Protein AF-A0A351SRX2-F1 (afdb_monomer)

Mean predicted aligned error: 5.68 Å

Secondary structure (DSSP, 8-state):
---TTTSEEEEEEEE--TT-TTSBTTTEEEEEEE--S--SS-PPPPP---HHHHHH--GGGG--

Foldseek 3Di:
DFDPVPFKDKAFQDAADCPPPPADPNRTGIDMDGRPDDDDDDDDDDDDDPPVVVVVDDVVVPDD

Nearest PDB structures (foldseek):
  6h6v-assembly1_C  TM=7.545E-01  e=3.250E-04  Pelotomaculum thermopropionicum SI
  5m1b-assembly1_C  TM=7.990E-01  e=1.587E-02  Escherichia coli CFT073
  5m1b-assembly1_A-2  TM=7.684E-01  e=1.381E-02  Escherichia coli CFT073
  7ae7-assembly1_B  TM=6.947E-01  e=1.954E-02  Sedimentibacter hydroxybenzoicus
  7ae5-assembly1_E  TM=7.057E-01  e=2.407E-02  Sedimentibacter hydroxybenzoicus

Solvent-accessible surface area (backbone atoms only — not comparable to full-atom values): 4292 Å² total; per-residue (Å²): 100,62,48,80,93,75,31,54,47,78,44,72,81,33,90,57,48,71,85,44,89,86,35,44,87,90,5,30,29,68,47,75,47,76,48,65,54,91,74,85,82,85,69,81,75,82,87,70,76,56,65,75,54,58,74,68,59,59,70,73,84,77,59,135

pLDDT: mean 93.38, std 6.64, range [70.25, 98.44]

Radius of gyration: 21.45 Å; Cα contacts (8 Å, |Δi|>4): 61; chains: 1; bounding box: 44×24×52 Å

Structure (mmCIF, N/CA/C/O backbone):
data_AF-A0A351SRX2-F1
#
_entry.id   AF-A0A351SRX2-F1
#
loop_
_atom_site.group_PDB
_atom_site.id
_atom_site.type_symbol
_atom_site.label_atom_id
_atom_site.label_alt_id
_atom_site.label_comp_id
_atom_site.label_asym_id
_atom_site.label_entity_id
_atom_site.label_seq_id
_atom_site.pdbx_PDB_ins_code
_atom_site.Cartn_x
_atom_site.Cartn_y
_atom_site.Cartn_z
_atom_site.occupancy
_atom_site.B_iso_or_equiv
_atom_site.auth_seq_id
_atom_site.auth_comp_id
_atom_site.auth_asym_id
_atom_site.auth_atom_id
_atom_site.pdbx_PDB_model_num
ATOM 1 N N . ARG A 1 1 ? -5.833 2.161 -10.967 1.00 87.19 1 ARG A N 1
ATOM 2 C CA . ARG A 1 1 ? -6.606 0.920 -11.224 1.00 87.19 1 ARG A CA 1
ATOM 3 C C . ARG A 1 1 ? -7.385 0.549 -9.961 1.00 87.19 1 ARG A C 1
ATOM 5 O O . ARG A 1 1 ? -7.406 -0.601 -9.574 1.00 87.19 1 ARG A O 1
ATOM 12 N N . PHE A 1 2 ? -7.938 1.561 -9.299 1.00 93.44 2 PHE A N 1
ATOM 13 C CA . PHE A 1 2 ? -8.478 1.491 -7.949 1.00 9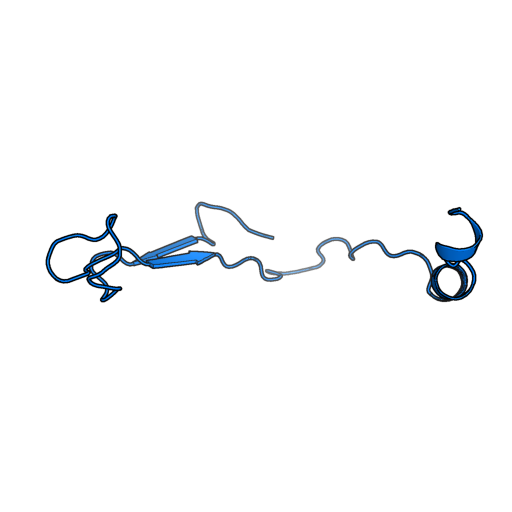3.44 2 PHE A CA 1
ATOM 14 C C . PHE A 1 2 ? -9.674 2.436 -7.917 1.00 93.44 2 PHE A C 1
ATOM 16 O O . PHE A 1 2 ? -9.584 3.541 -8.464 1.00 93.44 2 PHE A O 1
ATOM 23 N N . GLN A 1 3 ? -10.771 1.998 -7.327 1.00 94.06 3 GLN A N 1
ATOM 24 C CA . GLN A 1 3 ? -11.985 2.752 -7.069 1.00 94.06 3 GLN A CA 1
ATOM 25 C C . GLN A 1 3 ? -12.319 2.579 -5.588 1.00 94.06 3 GLN A C 1
ATOM 27 O O . GLN A 1 3 ? -12.477 1.458 -5.111 1.00 94.06 3 GLN A O 1
ATOM 32 N N . ALA A 1 4 ? -12.373 3.685 -4.848 1.00 95.81 4 ALA A N 1
ATOM 33 C CA . ALA A 1 4 ? -12.409 3.658 -3.386 1.00 95.81 4 ALA A CA 1
ATOM 34 C C . ALA A 1 4 ? -13.643 2.953 -2.803 1.00 95.81 4 ALA A C 1
ATOM 36 O O . ALA A 1 4 ? -13.577 2.442 -1.698 1.00 95.81 4 ALA A O 1
ATOM 37 N N . ASP A 1 5 ? -14.751 2.906 -3.534 1.00 95.31 5 ASP A N 1
ATOM 38 C CA . ASP A 1 5 ? -15.987 2.229 -3.138 1.00 95.31 5 ASP A CA 1
ATOM 39 C C . ASP A 1 5 ? -15.907 0.695 -3.223 1.00 95.31 5 ASP A C 1
ATOM 41 O O . ASP A 1 5 ? -16.705 0.012 -2.584 1.00 95.31 5 ASP A O 1
ATOM 45 N N . ARG A 1 6 ? -14.959 0.147 -3.999 1.00 94.12 6 ARG A N 1
ATOM 46 C CA . ARG A 1 6 ? -14.860 -1.300 -4.263 1.00 94.12 6 ARG A CA 1
ATOM 47 C C . ARG A 1 6 ? -13.502 -1.923 -3.933 1.00 94.12 6 ARG A C 1
ATOM 49 O O . ARG A 1 6 ? -13.444 -3.101 -3.607 1.00 94.12 6 ARG A O 1
ATOM 56 N N . ASP A 1 7 ? -12.417 -1.166 -4.085 1.00 96.94 7 ASP A N 1
ATOM 57 C CA . ASP A 1 7 ? -11.046 -1.694 -4.104 1.00 96.94 7 ASP A CA 1
ATOM 58 C C . ASP A 1 7 ? -10.294 -1.418 -2.787 1.00 96.94 7 ASP A C 1
ATOM 60 O O . ASP A 1 7 ? -9.107 -1.735 -2.665 1.00 96.94 7 ASP A O 1
ATOM 64 N N . ILE A 1 8 ? -10.964 -0.819 -1.795 1.00 97.94 8 ILE A N 1
ATOM 65 C CA . ILE A 1 8 ? -10.457 -0.678 -0.428 1.00 97.94 8 ILE A CA 1
ATOM 66 C C . ILE A 1 8 ? -11.099 -1.732 0.475 1.00 97.94 8 ILE A C 1
ATOM 68 O O . ILE A 1 8 ? -12.313 -1.927 0.467 1.00 97.94 8 ILE A O 1
ATOM 72 N N . LEU A 1 9 ? -10.284 -2.385 1.296 1.00 98.06 9 LEU A N 1
ATOM 73 C CA . LEU A 1 9 ? -10.751 -3.251 2.371 1.00 98.06 9 LEU A CA 1
ATOM 74 C C . LEU A 1 9 ? -10.257 -2.687 3.696 1.00 98.06 9 LEU A C 1
ATOM 76 O O . LEU A 1 9 ? -9.054 -2.532 3.902 1.00 98.06 9 LEU A O 1
ATOM 80 N N . VAL A 1 10 ? -11.190 -2.398 4.597 1.00 98.25 10 VAL A N 1
ATOM 81 C CA . VAL A 1 10 ? -10.909 -1.896 5.942 1.00 98.25 10 VAL A CA 1
ATOM 82 C C . VAL A 1 10 ? -11.328 -2.961 6.944 1.00 98.25 10 VAL A C 1
ATOM 84 O O . VAL A 1 10 ?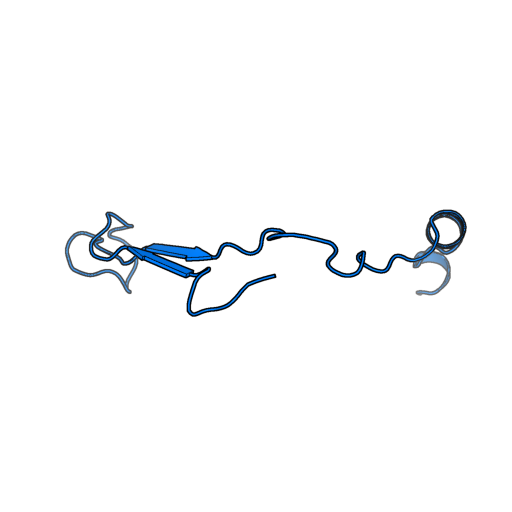 -12.499 -3.326 7.009 1.00 98.25 10 VAL A O 1
ATOM 87 N N . ILE A 1 11 ? -10.372 -3.461 7.727 1.00 98.25 11 ILE A N 1
ATOM 88 C CA . ILE A 1 11 ? -10.608 -4.493 8.739 1.00 98.25 11 ILE A CA 1
ATOM 89 C C . ILE A 1 11 ? -10.335 -3.884 10.118 1.00 98.25 11 ILE A C 1
ATOM 91 O O . ILE A 1 11 ? -9.169 -3.671 10.475 1.00 98.25 11 ILE A O 1
ATOM 95 N N . PRO A 1 12 ? -11.380 -3.555 10.895 1.00 98.12 12 PRO A N 1
ATOM 96 C CA . PRO A 1 12 ? -11.208 -3.005 12.231 1.00 98.12 12 PRO A CA 1
ATOM 97 C C . PRO A 1 12 ? -10.770 -4.083 13.234 1.00 98.12 12 PRO A C 1
ATOM 99 O O . PRO A 1 12 ? -10.924 -5.279 12.998 1.00 98.12 12 PRO A O 1
ATOM 102 N N . ASN A 1 13 ? -10.280 -3.637 14.393 1.00 97.81 13 ASN A N 1
ATOM 103 C CA . ASN A 1 13 ? -9.986 -4.466 15.570 1.00 97.81 13 ASN A CA 1
ATOM 104 C C . ASN A 1 13 ? -9.003 -5.624 15.325 1.00 97.81 13 ASN A C 1
ATOM 106 O O . ASN A 1 13 ? -9.149 -6.709 15.882 1.00 97.81 13 ASN A O 1
ATOM 110 N N . CYS A 1 14 ? -7.995 -5.397 14.494 1.00 98.25 14 CYS A N 1
ATOM 111 C CA . CYS A 1 14 ? -6.943 -6.370 14.257 1.00 98.25 14 CYS A CA 1
ATOM 112 C C . CYS A 1 14 ? -5.773 -6.178 15.227 1.00 98.25 14 CYS A C 1
ATOM 114 O O . CYS A 1 14 ? -5.504 -5.064 15.677 1.00 98.25 14 CYS A O 1
ATOM 116 N N . GLN A 1 15 ? -5.013 -7.250 15.467 1.00 98.06 15 GLN A N 1
ATOM 117 C CA . GLN A 1 15 ? -3.757 -7.149 16.206 1.00 98.06 15 GLN A CA 1
ATOM 118 C C . GLN A 1 15 ? -2.728 -6.336 15.405 1.00 98.06 15 GLN A C 1
ATOM 120 O O . GLN A 1 15 ? -2.419 -6.641 14.243 1.00 98.06 15 GLN A O 1
ATOM 125 N N . GLY A 1 16 ? -2.215 -5.285 16.032 1.00 96.88 16 GLY A N 1
ATOM 126 C CA . GLY A 1 16 ? -1.115 -4.452 15.568 1.00 96.88 16 GLY A CA 1
ATOM 127 C C . GLY A 1 16 ? 0.056 -4.508 16.545 1.00 96.88 16 GLY A C 1
ATOM 128 O O . GLY A 1 16 ? 0.353 -5.558 17.116 1.00 96.88 16 GLY A O 1
ATOM 129 N N . SER A 1 17 ? 0.733 -3.374 16.707 1.00 96.12 17 SER A N 1
ATOM 130 C CA . SER A 1 17 ? 1.862 -3.220 17.623 1.00 96.12 17 SER A CA 1
ATOM 131 C C . SER A 1 17 ? 1.425 -2.478 18.883 1.00 96.12 17 SER A C 1
ATOM 133 O O . SER A 1 17 ? 0.738 -1.466 18.784 1.00 96.12 17 SER A O 1
ATOM 135 N N . GLU A 1 18 ? 1.847 -2.933 20.064 1.00 96.88 18 GLU A N 1
ATOM 136 C CA . GLU A 1 18 ? 1.583 -2.213 21.321 1.00 96.88 18 GLU A CA 1
ATOM 137 C C . GLU A 1 18 ? 2.394 -0.920 21.458 1.00 96.88 18 GLU A C 1
ATOM 139 O O . GLU A 1 18 ? 1.993 -0.027 22.198 1.00 96.88 18 GLU A O 1
ATOM 144 N N . VAL A 1 19 ? 3.511 -0.798 20.732 1.00 97.38 19 VAL A N 1
ATOM 145 C CA . VAL A 1 19 ? 4.338 0.421 20.735 1.00 97.38 19 VAL A CA 1
ATOM 146 C C . VAL A 1 19 ? 3.882 1.457 19.706 1.00 97.38 19 VAL A C 1
ATOM 148 O O . VAL A 1 19 ? 4.458 2.539 19.640 1.00 97.38 19 VAL A O 1
ATOM 151 N N . ASP A 1 20 ? 2.873 1.142 18.889 1.00 97.12 20 ASP A N 1
ATOM 152 C CA . ASP A 1 20 ? 2.263 2.112 17.981 1.00 97.12 20 ASP A CA 1
ATOM 153 C C . ASP A 1 20 ? 1.399 3.096 18.794 1.00 97.12 20 ASP A C 1
ATOM 155 O O . ASP A 1 20 ? 0.368 2.692 19.338 1.00 97.12 20 ASP A O 1
ATOM 159 N N . PRO A 1 21 ? 1.769 4.389 18.874 1.00 96.38 21 PRO A N 1
ATOM 160 C CA . PRO A 1 21 ? 1.042 5.366 19.683 1.00 96.38 21 PRO A CA 1
ATOM 161 C C . PRO A 1 21 ? -0.358 5.680 19.136 1.00 96.38 21 PRO A C 1
ATOM 163 O O . PRO A 1 21 ? -1.162 6.295 19.833 1.00 96.38 21 PRO A O 1
ATOM 166 N N . SER A 1 22 ? -0.657 5.282 17.895 1.00 96.81 22 SER A N 1
ATOM 167 C CA . SER A 1 22 ? -1.982 5.420 17.287 1.00 96.81 22 SER A CA 1
ATOM 168 C C . SER A 1 22 ? -2.905 4.228 17.568 1.00 96.81 22 SER A C 1
ATOM 170 O O . SER A 1 22 ? -4.106 4.292 17.286 1.00 96.81 22 SER A O 1
ATOM 172 N N . ALA A 1 23 ? -2.369 3.143 18.133 1.00 97.50 23 ALA A N 1
ATOM 173 C CA . ALA A 1 23 ? -3.142 1.958 18.449 1.00 97.50 23 ALA A CA 1
ATOM 174 C C . ALA A 1 23 ? -4.057 2.175 19.659 1.00 97.50 23 ALA A C 1
ATOM 176 O O . ALA A 1 23 ? -3.756 2.901 20.607 1.00 97.50 23 ALA A O 1
ATOM 177 N N . LYS A 1 24 ? -5.191 1.472 19.660 1.00 96.81 24 LYS A N 1
ATOM 178 C CA . LYS A 1 24 ? -5.998 1.317 20.872 1.00 96.81 24 LYS A CA 1
ATOM 179 C C . LYS A 1 24 ? -5.248 0.428 21.871 1.00 96.81 24 LYS A C 1
ATOM 181 O O . LYS A 1 24 ? -4.289 -0.266 21.528 1.00 96.81 24 LYS A O 1
ATOM 186 N N . LYS A 1 25 ? -5.739 0.398 23.113 1.00 95.94 25 LYS A N 1
ATOM 187 C CA . LYS A 1 25 ? -5.214 -0.460 24.187 1.00 95.94 25 LYS A CA 1
ATOM 188 C C . LYS A 1 25 ? -4.973 -1.901 23.700 1.00 95.94 25 LYS A C 1
ATOM 190 O O . LYS A 1 25 ? -5.847 -2.479 23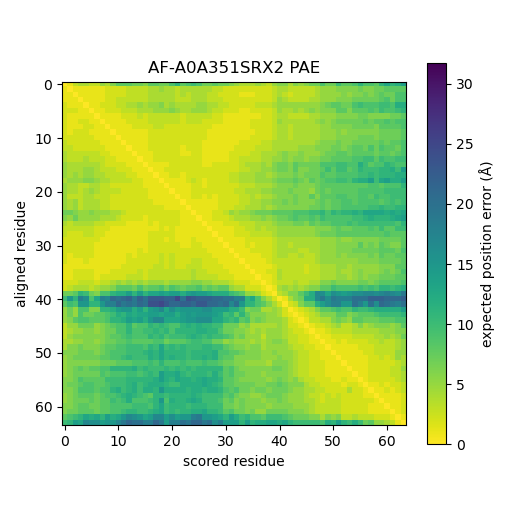.057 1.00 95.94 25 LYS A O 1
ATOM 195 N N . GLY A 1 26 ? -3.810 -2.464 24.039 1.00 96.25 26 GLY A N 1
ATOM 196 C CA . GLY A 1 26 ? -3.392 -3.808 23.609 1.00 96.25 26 GLY A CA 1
ATOM 197 C C . GLY A 1 26 ? -2.855 -3.872 22.175 1.00 96.25 26 GLY A C 1
ATOM 198 O O . GLY A 1 26 ? -2.806 -4.947 21.584 1.00 96.25 26 GLY A O 1
ATOM 199 N N . GLY A 1 27 ? -2.497 -2.724 21.585 1.00 97.69 27 GLY A N 1
ATOM 200 C CA . GLY A 1 27 ? -1.949 -2.667 20.230 1.00 97.69 27 GLY A CA 1
ATOM 201 C C . GLY A 1 27 ? -2.989 -2.949 19.147 1.00 97.69 27 GLY A C 1
ATOM 202 O O . GLY A 1 27 ? -2.641 -3.404 18.060 1.00 97.69 27 GLY A O 1
ATOM 203 N N . ILE A 1 28 ? -4.272 -2.720 19.433 1.00 98.44 28 ILE A N 1
ATOM 204 C CA . ILE A 1 28 ? -5.361 -3.001 18.497 1.00 98.44 28 ILE A CA 1
ATOM 205 C C . ILE A 1 28 ? -5.488 -1.862 17.486 1.00 98.44 28 ILE A C 1
ATOM 207 O O . ILE A 1 28 ? -5.691 -0.703 17.855 1.00 98.44 28 ILE A O 1
ATOM 211 N N . THR A 1 29 ? -5.427 -2.201 16.201 1.00 98.25 29 THR A N 1
ATOM 212 C CA . THR A 1 29 ? -5.476 -1.241 15.093 1.00 98.25 29 THR A CA 1
ATOM 213 C C . THR A 1 29 ? -6.470 -1.663 14.015 1.00 98.25 29 THR A C 1
ATOM 215 O O . THR A 1 29 ? -7.027 -2.763 14.021 1.00 98.25 29 THR A O 1
ATOM 218 N N . THR A 1 30 ? -6.719 -0.761 13.072 1.00 98.44 30 THR A N 1
ATOM 219 C CA . THR A 1 30 ? -7.419 -1.077 11.827 1.00 98.44 30 THR A CA 1
ATOM 220 C C . THR A 1 30 ? -6.380 -1.379 10.757 1.00 98.44 30 THR A C 1
ATOM 222 O O . THR A 1 30 ? -5.434 -0.611 10.586 1.00 98.44 30 THR A O 1
ATOM 225 N N . LYS A 1 31 ? -6.556 -2.470 10.010 1.00 98.12 31 LYS A N 1
ATOM 226 C CA . LYS A 1 31 ? -5.754 -2.738 8.811 1.00 98.12 31 LYS A CA 1
ATOM 227 C C . LYS A 1 31 ? -6.511 -2.271 7.577 1.00 98.12 31 LYS A C 1
ATOM 229 O O . LYS A 1 31 ? -7.733 -2.387 7.505 1.00 98.12 31 LYS A O 1
ATOM 234 N N . MET A 1 32 ? -5.768 -1.764 6.606 1.00 98.25 32 MET A N 1
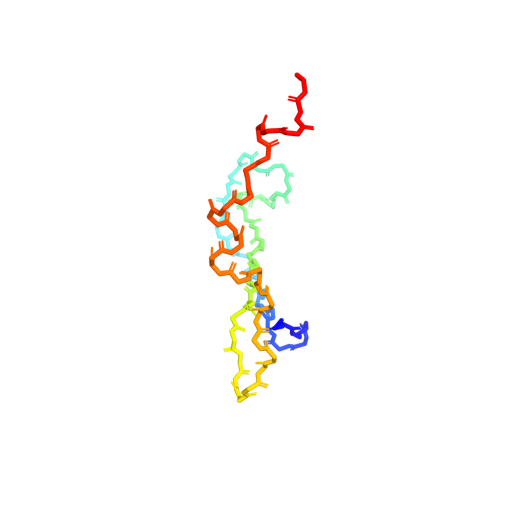ATOM 235 C CA . MET A 1 32 ? -6.296 -1.347 5.317 1.00 98.25 32 MET A CA 1
ATOM 236 C C . MET A 1 32 ? -5.533 -2.080 4.221 1.00 98.25 32 MET A C 1
ATOM 238 O O . MET A 1 32 ? -4.303 -2.078 4.221 1.00 98.25 32 MET A O 1
ATOM 242 N N . ALA A 1 33 ? -6.259 -2.688 3.291 1.00 97.81 33 ALA A N 1
ATOM 243 C CA . ALA A 1 33 ? -5.699 -3.199 2.052 1.00 97.81 33 ALA A CA 1
ATOM 244 C C . ALA A 1 33 ? -6.234 -2.366 0.885 1.00 97.81 33 ALA A C 1
ATOM 246 O O . ALA A 1 33 ? -7.420 -2.041 0.828 1.00 97.81 33 ALA A O 1
ATOM 247 N N . ILE A 1 34 ? -5.334 -2.008 -0.028 1.00 98.06 34 ILE A N 1
ATOM 248 C CA . ILE A 1 34 ? -5.638 -1.267 -1.251 1.00 98.06 34 ILE A CA 1
ATOM 249 C C . ILE A 1 34 ? -5.336 -2.195 -2.417 1.00 98.06 34 ILE A C 1
ATOM 251 O O . ILE A 1 34 ? -4.177 -2.535 -2.663 1.00 98.06 34 ILE A O 1
ATOM 255 N N . ASP A 1 35 ? -6.368 -2.583 -3.154 1.00 96.19 35 ASP A N 1
ATOM 256 C CA . ASP A 1 35 ? -6.188 -3.360 -4.367 1.00 96.19 35 ASP A CA 1
ATOM 257 C C . ASP A 1 35 ? -5.965 -2.432 -5.566 1.00 96.19 35 ASP A C 1
ATOM 259 O O . ASP A 1 35 ? -6.889 -1.928 -6.199 1.00 96.19 35 ASP A O 1
ATOM 263 N N . ALA A 1 36 ? -4.695 -2.187 -5.880 1.00 94.06 36 ALA A N 1
ATOM 264 C CA . ALA A 1 36 ? -4.291 -1.378 -7.028 1.00 94.06 36 ALA A CA 1
ATOM 265 C C . ALA A 1 36 ? -3.964 -2.219 -8.281 1.00 94.06 36 ALA A C 1
ATOM 267 O O . ALA A 1 36 ? -3.311 -1.722 -9.210 1.00 94.06 36 ALA A O 1
ATOM 268 N N . THR A 1 37 ? -4.369 -3.494 -8.317 1.00 91.38 37 THR A N 1
ATOM 269 C CA . THR A 1 37 ? -4.080 -4.401 -9.439 1.00 91.38 37 THR A CA 1
ATOM 270 C C . THR A 1 37 ? -4.890 -4.052 -10.694 1.00 91.38 37 THR A C 1
ATOM 272 O O . THR A 1 37 ? -5.792 -3.219 -10.686 1.00 91.38 37 THR A O 1
ATOM 275 N N . GLN A 1 38 ? -4.550 -4.651 -11.840 1.00 89.50 38 GLN A N 1
ATOM 276 C CA . GLN A 1 38 ? -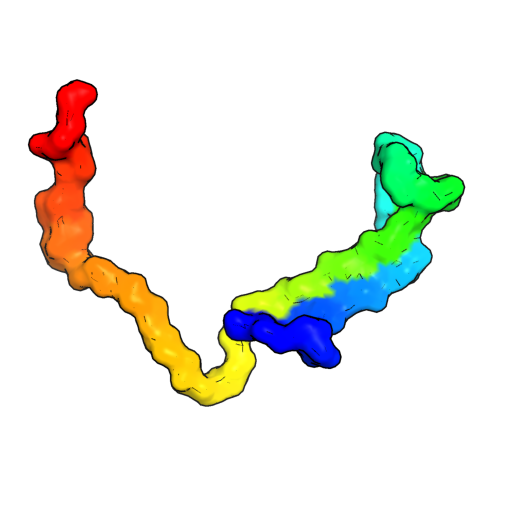5.391 -4.521 -13.034 1.00 89.50 38 GLN A CA 1
ATOM 277 C C . GLN A 1 38 ? -6.705 -5.273 -12.848 1.00 89.50 38 GLN A C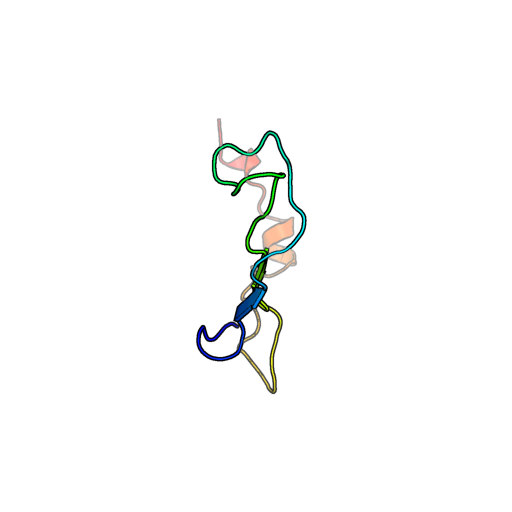 1
ATOM 279 O O . GLN A 1 38 ? -6.685 -6.488 -12.676 1.00 89.50 38 GLN A O 1
ATOM 284 N N . LYS A 1 39 ? -7.835 -4.570 -12.956 1.00 85.69 39 LYS A N 1
ATOM 285 C CA . LYS A 1 39 ? -9.172 -5.171 -12.987 1.00 85.69 39 LYS A CA 1
ATOM 286 C C . LYS A 1 39 ? -9.731 -5.118 -14.413 1.00 85.69 39 LYS A C 1
ATOM 288 O O . LYS A 1 39 ? -9.746 -4.047 -15.011 1.00 85.69 39 LYS A O 1
ATOM 293 N N . GLY A 1 40 ? -10.204 -6.246 -14.951 1.00 78.56 40 GLY A N 1
ATOM 294 C CA . GLY A 1 40 ? -10.935 -6.293 -16.230 1.00 78.56 40 GLY A CA 1
ATOM 295 C C . GLY A 1 40 ? -10.112 -6.031 -17.508 1.00 78.56 40 GLY A C 1
ATOM 296 O O . GLY A 1 40 ? -8.884 -6.156 -17.517 1.00 78.56 40 GLY A O 1
ATOM 297 N N . LYS A 1 41 ? -10.821 -5.729 -18.614 1.00 70.50 41 LYS A N 1
ATOM 298 C CA . LYS A 1 41 ? -10.259 -5.607 -19.976 1.00 70.50 41 LYS A CA 1
ATOM 299 C C . LYS A 1 41 ? -9.598 -4.248 -20.253 1.00 70.50 41 LYS A C 1
ATOM 301 O O . LYS A 1 41 ? -10.085 -3.212 -19.818 1.00 70.50 41 LYS A O 1
ATOM 306 N N . GLU A 1 42 ? -8.491 -4.332 -20.999 1.00 70.25 42 GLU A N 1
ATOM 307 C CA . GLU A 1 42 ? -7.703 -3.286 -21.680 1.00 70.25 42 GLU A CA 1
ATOM 308 C C . GLU A 1 42 ? -7.700 -1.889 -21.052 1.00 70.25 42 GLU A C 1
ATOM 310 O O . GLU A 1 42 ? -8.137 -0.899 -21.633 1.00 70.25 42 GLU A O 1
ATOM 315 N N . LEU A 1 43 ? -7.083 -1.785 -19.876 1.00 75.19 43 LEU A N 1
ATOM 316 C CA . LEU A 1 43 ? -6.516 -0.503 -19.474 1.00 75.19 43 LEU A CA 1
ATOM 317 C C . LEU A 1 43 ? -5.386 -0.125 -20.445 1.00 75.19 43 LEU A C 1
ATOM 319 O O . LEU A 1 43 ? -4.626 -1.018 -20.845 1.00 75.19 43 LEU A O 1
ATOM 323 N N . PRO A 1 44 ? -5.216 1.170 -20.773 1.00 81.31 44 PRO A N 1
ATOM 324 C CA . PRO A 1 44 ? -4.100 1.621 -21.589 1.00 81.31 44 PRO A CA 1
ATOM 325 C C . PRO A 1 44 ? -2.783 1.056 -21.059 1.00 81.31 44 PRO A C 1
ATOM 327 O O . PRO A 1 44 ? -2.519 1.064 -19.846 1.00 81.31 44 PRO A O 1
ATOM 330 N N . LYS A 1 45 ? -1.960 0.528 -21.970 1.00 82.75 45 LYS A N 1
ATOM 331 C CA . LYS A 1 45 ? -0.629 0.042 -21.611 1.00 82.75 45 LYS A CA 1
ATOM 332 C C . LYS A 1 45 ? 0.162 1.198 -21.011 1.00 82.75 45 LYS A C 1
ATOM 334 O O . LYS A 1 45 ? 0.065 2.340 -21.457 1.00 82.75 45 LYS A O 1
ATOM 339 N N . ARG A 1 46 ? 0.953 0.897 -19.981 1.00 84.69 46 ARG A N 1
ATOM 340 C CA . ARG A 1 46 ? 1.843 1.893 -19.387 1.00 84.69 46 ARG A CA 1
A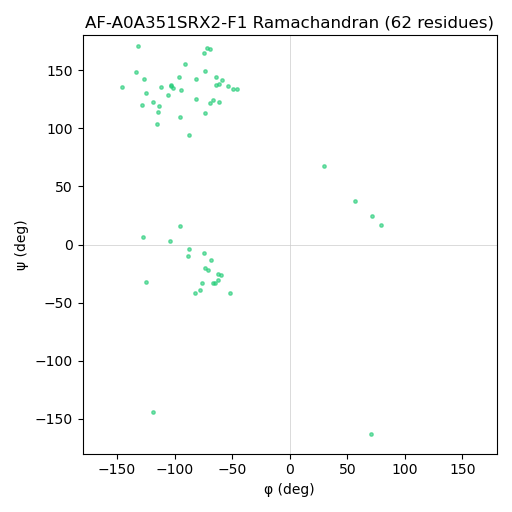TOM 341 C C . ARG A 1 46 ? 2.826 2.345 -20.462 1.00 84.69 46 ARG A C 1
ATOM 343 O O . ARG A 1 46 ? 3.538 1.509 -21.013 1.00 84.69 46 ARG A O 1
ATOM 350 N N . LEU A 1 47 ? 2.854 3.644 -20.743 1.00 90.75 47 LEU A N 1
ATOM 351 C CA . LEU A 1 47 ? 3.806 4.200 -21.693 1.00 90.75 47 LEU A CA 1
ATOM 352 C C . LEU A 1 47 ? 5.229 4.012 -21.157 1.00 90.75 47 LEU A C 1
ATOM 354 O O . LEU A 1 47 ? 5.499 4.171 -19.959 1.00 90.75 47 LEU A O 1
ATOM 358 N N . ARG A 1 48 ? 6.121 3.622 -22.059 1.00 92.44 48 ARG A N 1
ATOM 359 C CA . ARG A 1 48 ? 7.548 3.432 -21.821 1.00 92.44 48 ARG A CA 1
ATOM 360 C C . ARG A 1 48 ? 8.302 4.110 -22.951 1.00 92.44 48 ARG A C 1
ATOM 362 O O . ARG A 1 48 ? 7.810 4.146 -24.077 1.00 92.44 48 ARG A O 1
ATOM 369 N N . VAL A 1 49 ? 9.484 4.622 -22.634 1.00 94.38 49 VAL A N 1
ATOM 370 C CA . VAL A 1 49 ? 10.467 4.972 -23.659 1.00 94.38 49 VAL A CA 1
ATOM 371 C C . VAL A 1 49 ? 10.824 3.679 -24.406 1.00 94.38 49 VAL A C 1
ATOM 373 O O . VAL A 1 49 ? 10.947 2.641 -23.745 1.00 94.38 49 VAL A O 1
ATOM 376 N N . PRO A 1 50 ? 10.942 3.704 -25.745 1.00 95.06 50 PRO A N 1
ATOM 377 C CA . PRO A 1 50 ? 11.380 2.537 -26.498 1.00 95.06 50 PRO A CA 1
ATOM 378 C C . PRO A 1 50 ? 12.714 1.994 -25.954 1.00 95.06 50 PRO A C 1
ATOM 380 O O . PRO A 1 50 ? 13.595 2.808 -25.646 1.00 95.06 50 PRO A O 1
ATOM 383 N N . PRO A 1 51 ? 12.870 0.665 -25.792 1.00 93.69 51 PRO A N 1
ATOM 384 C CA . PRO A 1 51 ? 14.062 0.073 -25.182 1.00 93.69 51 PRO A CA 1
ATOM 385 C C . PRO A 1 51 ? 15.362 0.557 -25.824 1.00 93.69 51 PRO A C 1
ATOM 387 O O . PRO A 1 51 ? 16.284 0.954 -25.121 1.00 93.69 51 PRO A O 1
ATOM 390 N N . GLU A 1 52 ? 15.387 0.655 -27.151 1.00 96.19 52 GLU A N 1
ATOM 391 C CA . GLU A 1 52 ? 16.546 1.102 -27.918 1.00 96.19 52 GLU A CA 1
ATOM 392 C C . GLU A 1 52 ? 16.969 2.545 -27.597 1.00 96.19 52 GLU A C 1
ATOM 394 O O . GLU A 1 52 ? 18.148 2.887 -27.664 1.00 96.19 52 GLU A O 1
ATOM 399 N N . VAL A 1 53 ? 16.021 3.408 -27.220 1.00 95.50 53 VAL A N 1
ATOM 400 C CA . VAL A 1 53 ? 16.311 4.789 -26.813 1.00 95.50 53 VAL A CA 1
ATOM 401 C C . VAL A 1 53 ? 16.757 4.828 -25.357 1.00 95.50 53 VAL A C 1
ATOM 403 O O . VAL A 1 53 ? 17.710 5.536 -25.040 1.00 95.50 53 VAL A O 1
ATOM 406 N N . ALA A 1 54 ? 16.093 4.061 -24.489 1.00 93.62 54 ALA A N 1
ATOM 407 C CA . ALA A 1 54 ? 16.413 3.992 -23.066 1.00 93.62 54 ALA A CA 1
ATOM 408 C C . ALA A 1 54 ? 17.801 3.386 -22.800 1.00 93.62 54 ALA A C 1
ATOM 410 O O . ALA A 1 54 ? 18.469 3.792 -21.859 1.00 93.62 54 ALA A O 1
ATOM 411 N N . GLU A 1 55 ? 18.246 2.441 -23.629 1.00 95.38 55 GLU A N 1
ATOM 412 C CA . GLU A 1 55 ? 19.589 1.856 -23.542 1.00 95.38 55 GLU A CA 1
ATOM 413 C C . GLU A 1 55 ? 20.673 2.794 -24.086 1.00 95.38 55 GLU A C 1
ATOM 415 O O . GLU A 1 55 ? 21.801 2.799 -23.589 1.00 95.38 55 GLU A O 1
ATOM 420 N N . ARG A 1 56 ? 20.335 3.592 -25.108 1.00 96.62 56 ARG A N 1
ATOM 421 C CA . ARG A 1 56 ? 21.270 4.520 -25.755 1.00 96.62 56 ARG A CA 1
ATOM 422 C C . ARG A 1 56 ? 21.505 5.792 -24.945 1.00 96.62 56 ARG A C 1
ATOM 424 O O . ARG A 1 56 ? 22.618 6.300 -24.955 1.00 96.62 56 ARG A O 1
ATOM 431 N N . VAL A 1 57 ? 20.464 6.344 -24.323 1.00 95.69 57 VAL A N 1
ATOM 432 C CA . VAL A 1 57 ? 20.538 7.629 -23.613 1.00 95.69 57 VAL A CA 1
ATOM 433 C C . VAL A 1 57 ? 20.781 7.373 -22.131 1.00 95.69 57 VAL A C 1
ATOM 435 O O . VAL A 1 57 ? 19.887 6.909 -21.425 1.00 95.69 57 VAL A O 1
ATOM 438 N N . LYS A 1 58 ? 21.986 7.699 -21.666 1.00 94.25 58 LYS A N 1
ATOM 439 C CA . LYS A 1 58 ? 22.402 7.569 -20.269 1.00 94.25 58 LYS A CA 1
ATOM 440 C C . LYS A 1 58 ? 22.393 8.930 -19.593 1.00 94.25 58 LYS A C 1
ATOM 442 O O . LYS A 1 58 ? 22.792 9.917 -20.199 1.00 94.25 58 LYS A O 1
ATOM 447 N N . LEU A 1 59 ? 21.894 8.996 -18.361 1.00 93.88 59 LEU A N 1
ATOM 448 C CA . LEU A 1 59 ? 21.756 10.269 -17.647 1.00 93.88 59 LEU A CA 1
ATOM 449 C C . LEU A 1 59 ? 23.127 10.878 -17.326 1.00 93.88 59 LEU A C 1
ATOM 451 O O . LEU A 1 59 ? 23.275 12.095 -17.347 1.00 93.88 59 LEU A O 1
ATOM 455 N N . GLU A 1 60 ? 24.114 10.022 -17.073 1.00 94.75 60 GLU A N 1
ATOM 456 C CA . GLU A 1 60 ? 25.486 10.362 -16.696 1.00 94.75 60 GLU A CA 1
ATOM 457 C C . GLU A 1 60 ? 26.203 11.204 -17.759 1.00 94.75 60 GLU A C 1
ATOM 459 O O . GLU A 1 60 ? 27.075 11.993 -17.423 1.00 94.75 60 GLU A O 1
ATOM 464 N N . ASP A 1 61 ? 25.800 11.091 -19.026 1.00 95.44 61 ASP A N 1
ATOM 465 C CA . ASP A 1 61 ? 26.379 11.867 -20.127 1.00 95.44 61 ASP A CA 1
ATOM 466 C C . ASP A 1 61 ? 25.924 13.346 -20.118 1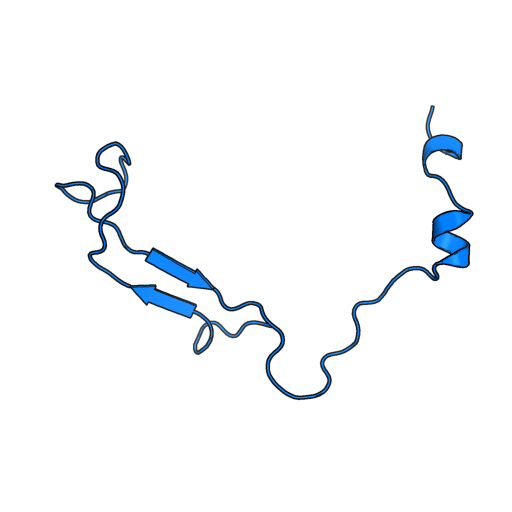.00 95.44 61 ASP A C 1
ATOM 468 O O . ASP A 1 61 ? 26.406 14.147 -20.921 1.00 95.44 61 ASP A O 1
ATOM 472 N N . TYR A 1 62 ? 24.977 13.716 -19.244 1.00 94.06 62 TYR A N 1
ATOM 473 C CA . TYR A 1 62 ? 24.305 15.024 -19.230 1.00 94.06 62 TYR A CA 1
ATOM 474 C C . TYR A 1 62 ? 24.335 15.737 -17.869 1.00 94.06 62 TYR A C 1
ATOM 476 O O . TYR A 1 62 ? 23.680 16.771 -17.714 1.00 94.06 62 TYR A O 1
ATOM 484 N N . ILE A 1 63 ? 25.052 15.200 -16.882 1.00 94.06 63 ILE A N 1
ATOM 485 C CA . ILE A 1 63 ? 25.192 15.793 -15.545 1.00 94.06 63 ILE A CA 1
ATOM 486 C C . ILE A 1 63 ? 26.679 15.943 -15.190 1.00 94.06 63 ILE A C 1
ATOM 488 O O . ILE A 1 63 ? 27.479 15.092 -15.569 1.00 94.06 63 ILE A O 1
ATOM 492 N N . GLU A 1 64 ? 27.035 17.042 -14.511 1.00 79.44 64 GLU A N 1
ATOM 493 C CA . GLU A 1 64 ? 28.405 17.350 -14.044 1.00 79.44 64 GLU A CA 1
ATOM 494 C C . GLU A 1 64 ? 28.758 16.658 -12.719 1.00 79.44 64 GLU A C 1
ATOM 496 O O . GLU A 1 64 ? 27.868 16.563 -11.838 1.00 79.44 64 GLU A O 1
#

Sequence (64 aa):
RFQADRDILVIPNCQGSEVDPSAKKGGITTKMAIDATQKGKELPKRLRVPPEVAERVK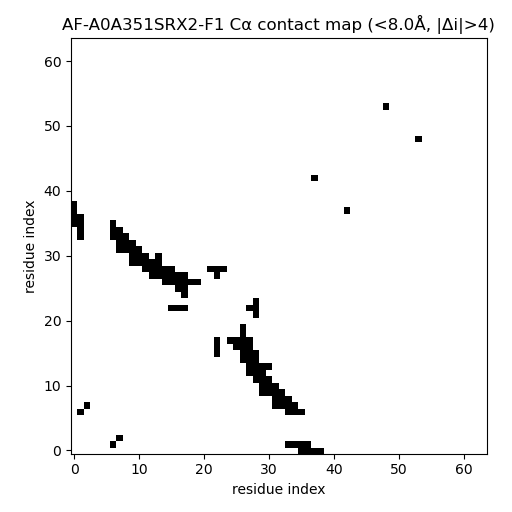LEDYIE